Protein AF-A0A7K1ZQD9-F1 (afdb_monomer)

Nearest PDB structures (foldseek):
  9g6k-assembly1_UE  TM=2.353E-01  e=3.064E+00  Toxoplasma gondii

pLDDT: mean 78.75, std 12.1, range [52.09, 96.31]

Radius of gyration: 14.27 Å; Cα contacts (8 Å, |Δi|>4): 102; chains: 1; bounding box: 34×26×43 Å

Mean predicted aligned error: 7.43 Å

Structure (mmCIF, N/CA/C/O backbone):
data_AF-A0A7K1ZQD9-F1
#
_entry.id   AF-A0A7K1ZQD9-F1
#
loop_
_atom_site.group_PDB
_atom_site.id
_atom_site.type_symbol
_atom_site.label_atom_id
_atom_site.label_alt_id
_atom_site.label_comp_id
_atom_site.label_asym_id
_atom_site.label_entity_id
_atom_site.label_seq_id
_atom_site.pdbx_PDB_ins_code
_atom_site.Cartn_x
_atom_site.Cartn_y
_atom_site.Cartn_z
_atom_site.occupancy
_atom_site.B_iso_or_equiv
_atom_site.auth_seq_id
_atom_site.auth_comp_id
_atom_site.auth_asym_id
_atom_site.auth_atom_id
_atom_site.pdbx_PDB_model_num
ATOM 1 N N . MET A 1 1 ? 5.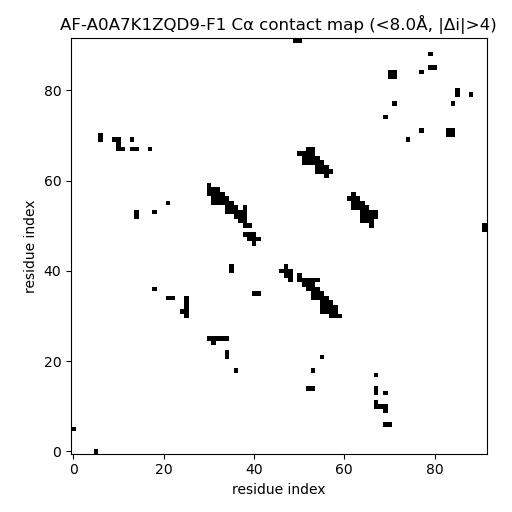067 7.189 -25.379 1.00 62.25 1 MET A N 1
ATOM 2 C CA . MET A 1 1 ? 5.487 7.686 -24.048 1.00 62.25 1 MET A CA 1
ATOM 3 C C . MET A 1 1 ? 6.984 7.483 -23.880 1.00 62.25 1 MET A C 1
ATOM 5 O O . MET A 1 1 ? 7.508 6.521 -24.426 1.00 62.25 1 MET A O 1
ATOM 9 N N . SER A 1 2 ? 7.669 8.371 -23.156 1.00 88.06 2 SER A N 1
ATOM 10 C CA . SER A 1 2 ? 9.080 8.176 -22.793 1.00 88.06 2 SER A CA 1
ATOM 11 C C . SER A 1 2 ? 9.241 6.996 -21.823 1.00 88.06 2 SER A C 1
ATOM 13 O O . SER A 1 2 ? 8.277 6.595 -21.170 1.00 88.06 2 SER A O 1
ATOM 15 N N . LYS A 1 3 ? 10.463 6.462 -21.681 1.00 79.00 3 LYS A N 1
ATOM 16 C CA . LYS A 1 3 ? 10.770 5.415 -20.688 1.00 79.00 3 LYS A CA 1
ATOM 17 C C . LYS A 1 3 ? 10.358 5.839 -19.271 1.00 79.00 3 LYS A C 1
ATOM 19 O O . LYS A 1 3 ? 9.756 5.050 -18.554 1.00 79.00 3 LYS A O 1
ATOM 24 N N . ALA A 1 4 ? 10.620 7.096 -18.907 1.00 76.25 4 ALA A N 1
ATOM 25 C CA . ALA A 1 4 ? 10.190 7.672 -17.635 1.00 76.25 4 ALA A CA 1
ATOM 26 C C . ALA A 1 4 ? 8.657 7.705 -17.495 1.00 76.25 4 ALA A C 1
ATOM 28 O O . ALA A 1 4 ? 8.137 7.305 -16.461 1.00 76.25 4 ALA A O 1
ATOM 29 N N . GLY A 1 5 ? 7.930 8.099 -18.548 1.00 79.38 5 GLY A N 1
ATOM 30 C CA . GLY A 1 5 ? 6.463 8.118 -18.530 1.00 79.38 5 GLY A CA 1
ATOM 31 C C . GLY A 1 5 ? 5.840 6.727 -18.378 1.00 79.38 5 GLY A C 1
ATOM 32 O O . GLY A 1 5 ? 4.885 6.562 -17.629 1.00 79.38 5 GLY A O 1
ATOM 33 N N . VAL A 1 6 ? 6.414 5.707 -19.027 1.00 81.94 6 VAL A N 1
ATOM 34 C CA . VAL A 1 6 ? 5.962 4.312 -18.872 1.00 81.94 6 VAL A CA 1
ATOM 35 C C . VAL A 1 6 ? 6.173 3.817 -17.440 1.00 81.94 6 VAL A C 1
ATOM 37 O O . VAL A 1 6 ? 5.267 3.217 -16.868 1.00 81.94 6 VAL A O 1
ATOM 40 N N . LEU A 1 7 ? 7.343 4.078 -16.849 1.00 77.88 7 LEU A N 1
ATOM 41 C CA . LEU A 1 7 ? 7.637 3.670 -15.472 1.00 77.88 7 LEU A CA 1
ATOM 42 C C . LEU A 1 7 ? 6.750 4.396 -14.452 1.00 77.88 7 LEU A C 1
ATOM 44 O O . LEU A 1 7 ? 6.310 3.761 -13.499 1.00 77.88 7 LEU A O 1
ATOM 48 N N . SER A 1 8 ? 6.444 5.677 -14.687 1.00 77.00 8 SER A N 1
ATOM 49 C CA . SER A 1 8 ? 5.512 6.455 -13.862 1.00 77.00 8 SER A CA 1
ATOM 50 C C . SER A 1 8 ? 4.111 5.852 -13.886 1.00 77.00 8 SER A C 1
ATOM 52 O O . SER A 1 8 ? 3.608 5.458 -12.844 1.00 77.00 8 SER A O 1
ATOM 54 N N . HIS A 1 9 ? 3.528 5.672 -15.076 1.00 82.06 9 HIS A N 1
ATOM 55 C CA . HIS A 1 9 ? 2.176 5.123 -15.220 1.00 82.06 9 HIS A CA 1
ATOM 56 C C . HIS A 1 9 ? 2.029 3.737 -14.574 1.00 82.06 9 HIS A C 1
ATOM 58 O O . HIS A 1 9 ? 1.023 3.411 -13.951 1.00 82.06 9 HIS A O 1
ATOM 64 N N . GLN A 1 10 ? 3.063 2.907 -14.699 1.00 81.88 10 GLN A N 1
ATOM 65 C CA . GLN A 1 10 ? 3.083 1.593 -14.068 1.00 81.88 10 GLN A CA 1
ATOM 66 C C . GLN A 1 10 ? 3.264 1.660 -12.541 1.00 81.88 10 GLN A C 1
ATOM 68 O O . GLN A 1 10 ? 2.865 0.723 -11.849 1.00 81.88 10 GLN A O 1
ATOM 73 N N . GLY A 1 11 ? 3.893 2.718 -12.022 1.00 81.06 11 GLY A N 1
ATOM 74 C CA . GLY A 1 11 ? 3.943 3.030 -10.594 1.00 81.06 11 GLY A CA 1
ATOM 75 C C . GLY A 1 11 ? 2.554 3.358 -10.050 1.00 81.06 11 GLY A C 1
ATOM 76 O O . GLY A 1 11 ? 2.135 2.732 -9.079 1.00 81.06 11 GLY A O 1
ATOM 77 N N . ASP A 1 12 ? 1.809 4.219 -10.747 1.00 82.81 12 ASP A N 1
ATOM 78 C CA . ASP A 1 12 ? 0.426 4.575 -10.394 1.00 82.81 12 ASP A CA 1
ATOM 79 C C . ASP A 1 12 ? -0.467 3.321 -10.355 1.00 82.81 12 ASP A C 1
ATOM 81 O O . ASP A 1 12 ? -1.190 3.066 -9.391 1.00 82.81 12 ASP A O 1
ATOM 85 N N . GLU A 1 13 ? -0.362 2.454 -11.369 1.00 86.12 13 GLU A N 1
ATOM 86 C CA . GLU A 1 13 ? -1.118 1.198 -11.406 1.00 86.12 13 GLU A CA 1
ATOM 87 C C . GLU A 1 13 ? -0.748 0.261 -10.238 1.00 86.12 13 GLU A C 1
ATOM 89 O O . GLU A 1 13 ? -1.610 -0.404 -9.652 1.00 86.12 13 GLU A O 1
ATOM 94 N N . TYR A 1 14 ? 0.535 0.202 -9.868 1.00 85.00 14 TYR A N 1
ATOM 95 C CA . TYR A 1 14 ? 0.988 -0.585 -8.723 1.00 85.00 14 TYR A CA 1
ATOM 96 C C . TYR A 1 14 ? 0.441 -0.031 -7.401 1.00 85.00 14 TYR A C 1
ATOM 98 O O . TYR A 1 14 ? -0.056 -0.807 -6.579 1.00 85.00 14 TYR A O 1
ATOM 106 N N . GLN A 1 15 ? 0.455 1.291 -7.218 1.00 86.75 15 GLN A N 1
ATOM 107 C CA . GLN A 1 15 ? -0.135 1.960 -6.059 1.00 86.75 15 GLN A CA 1
ATOM 108 C C . GLN A 1 15 ? -1.617 1.603 -5.902 1.00 86.75 15 GLN A C 1
ATOM 1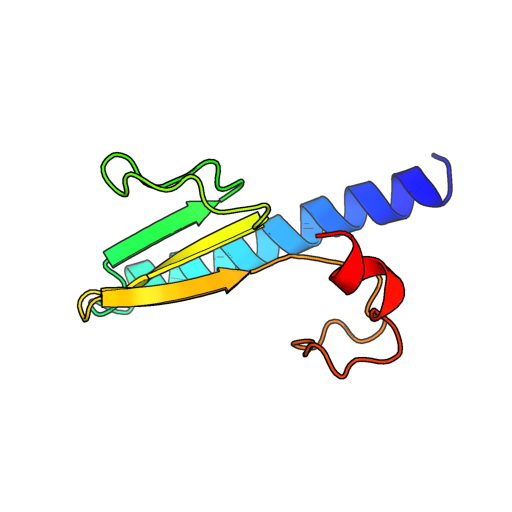10 O O . GLN A 1 15 ? -2.034 1.207 -4.812 1.00 86.75 15 GLN A O 1
ATOM 115 N N . VAL A 1 16 ? -2.395 1.638 -6.989 1.00 90.12 16 VAL A N 1
ATOM 116 C CA . VAL A 1 16 ? -3.820 1.258 -6.982 1.00 90.12 16 VAL A CA 1
ATOM 117 C C . VAL A 1 16 ? -4.014 -0.181 -6.496 1.00 90.12 16 VAL A C 1
ATOM 119 O O . VAL A 1 16 ? -4.883 -0.452 -5.664 1.00 90.12 16 VAL A O 1
ATOM 122 N N . ARG A 1 17 ? -3.182 -1.124 -6.955 1.00 90.50 17 ARG A N 1
ATOM 123 C CA . ARG A 1 17 ? -3.258 -2.531 -6.519 1.00 90.50 17 ARG A CA 1
ATOM 124 C C . ARG A 1 17 ? -2.924 -2.694 -5.034 1.00 90.50 17 ARG A C 1
ATOM 126 O O . ARG A 1 17 ? -3.556 -3.499 -4.347 1.00 90.50 17 ARG A O 1
ATOM 133 N N . ILE A 1 18 ? -1.953 -1.934 -4.526 1.00 88.88 18 ILE A N 1
ATOM 134 C CA . ILE A 1 18 ? -1.604 -1.931 -3.100 1.00 88.88 18 ILE A CA 1
ATOM 135 C C . ILE A 1 18 ? -2.733 -1.335 -2.257 1.00 88.88 18 ILE A C 1
ATOM 137 O O . ILE A 1 18 ? -3.113 -1.938 -1.250 1.00 88.88 18 ILE A O 1
ATOM 141 N N . ALA A 1 19 ? -3.309 -0.212 -2.685 1.00 91.88 19 ALA A N 1
ATOM 142 C CA . ALA A 1 19 ? -4.466 0.395 -2.039 1.00 91.88 19 ALA A CA 1
ATOM 143 C C . ALA A 1 19 ? -5.644 -0.587 -1.970 1.00 91.88 19 ALA A C 1
ATOM 145 O O . ALA A 1 19 ? -6.182 -0.825 -0.889 1.00 91.88 19 ALA A O 1
ATOM 146 N N . LEU A 1 20 ? -5.979 -1.244 -3.087 1.00 94.19 20 LEU A N 1
ATOM 147 C CA . LEU A 1 20 ? -7.053 -2.238 -3.149 1.00 94.19 20 LEU A CA 1
ATOM 148 C C . LEU A 1 20 ? -6.822 -3.393 -2.168 1.00 94.19 20 LEU A C 1
ATOM 150 O O . LEU A 1 20 ? -7.730 -3.763 -1.424 1.00 94.19 20 LEU A O 1
ATOM 154 N N . LYS A 1 21 ? -5.599 -3.938 -2.118 1.00 93.31 21 LYS A N 1
ATOM 155 C CA . LYS A 1 21 ? -5.235 -4.989 -1.157 1.00 93.31 21 LYS A CA 1
ATOM 156 C C . LYS A 1 21 ? -5.512 -4.552 0.281 1.00 93.31 21 LYS A C 1
ATOM 158 O O . LYS A 1 21 ? -6.030 -5.343 1.066 1.00 93.31 21 LYS A O 1
ATOM 163 N N . TRP A 1 22 ? -5.152 -3.324 0.645 1.00 93.69 22 TRP A N 1
ATOM 164 C CA . TRP A 1 22 ? -5.374 -2.824 1.999 1.00 93.69 22 TRP A CA 1
ATOM 165 C C . TRP A 1 22 ? -6.842 -2.538 2.287 1.00 93.69 22 TRP A C 1
ATOM 167 O O . TRP A 1 22 ? -7.297 -2.896 3.367 1.00 93.69 22 TRP A O 1
ATOM 177 N N . ILE A 1 23 ? -7.599 -1.999 1.331 1.00 94.62 23 ILE A N 1
ATOM 178 C CA . ILE A 1 23 ? -9.047 -1.789 1.474 1.00 94.62 23 ILE A CA 1
ATOM 179 C C . ILE A 1 23 ? -9.761 -3.118 1.732 1.00 94.62 23 ILE A C 1
ATOM 181 O O . ILE A 1 23 ? -10.563 -3.213 2.655 1.00 94.62 23 ILE A O 1
ATOM 185 N N . VAL A 1 24 ? -9.416 -4.174 0.990 1.00 96.06 24 VAL A N 1
ATOM 186 C CA . VAL A 1 24 ? -9.956 -5.519 1.247 1.00 96.06 24 VAL A CA 1
ATOM 187 C C . VAL A 1 24 ? -9.623 -5.982 2.668 1.00 96.06 24 VAL A C 1
ATOM 189 O O . VAL A 1 24 ? -10.483 -6.531 3.345 1.00 96.06 24 VAL A O 1
ATOM 192 N N . ARG A 1 25 ? -8.403 -5.729 3.163 1.00 95.00 25 ARG A N 1
ATOM 193 C CA . ARG A 1 25 ? -8.042 -6.063 4.551 1.00 95.00 25 ARG A CA 1
ATOM 194 C C . ARG A 1 25 ? -8.817 -5.236 5.571 1.00 95.00 25 ARG A C 1
ATOM 196 O O . ARG A 1 25 ? -9.215 -5.810 6.570 1.00 95.00 25 ARG A O 1
ATOM 203 N N . LEU A 1 26 ? -9.031 -3.943 5.328 1.00 94.94 26 LEU A N 1
ATOM 204 C CA . LEU A 1 26 ? -9.832 -3.069 6.192 1.00 94.94 26 LEU A CA 1
ATOM 205 C C . LEU A 1 26 ? -11.257 -3.606 6.338 1.00 94.94 26 LEU A C 1
ATOM 207 O O . LEU A 1 26 ? -11.769 -3.677 7.444 1.00 94.94 26 LEU A O 1
ATOM 211 N N . LEU A 1 27 ? -11.872 -4.040 5.237 1.00 95.75 27 LEU A N 1
ATOM 212 C CA . LEU A 1 27 ? -13.230 -4.592 5.250 1.00 95.75 27 LEU A CA 1
ATOM 213 C C . LEU A 1 27 ? -13.337 -5.960 5.943 1.00 95.75 27 LEU A C 1
ATOM 215 O O . LEU A 1 27 ? -14.432 -6.363 6.320 1.00 95.75 27 LEU A O 1
ATOM 219 N N . LEU A 1 28 ? -12.226 -6.690 6.073 1.00 96.31 28 LEU A N 1
ATOM 220 C CA . LEU A 1 28 ? -12.186 -8.041 6.645 1.00 96.31 28 LEU A CA 1
ATOM 221 C C . LEU A 1 28 ? -11.566 -8.094 8.048 1.00 96.31 28 LEU A C 1
ATOM 223 O O . LEU A 1 28 ? -11.526 -9.167 8.648 1.00 96.31 28 LEU A O 1
ATOM 227 N N . ASN A 1 29 ? -11.009 -6.989 8.544 1.00 89.56 29 ASN A N 1
ATOM 228 C CA . ASN A 1 29 ? -10.250 -6.955 9.787 1.00 89.56 29 ASN A CA 1
ATOM 229 C C . ASN A 1 29 ? -10.495 -5.646 10.548 1.00 89.56 29 ASN A C 1
ATOM 231 O O . ASN A 1 29 ? -9.977 -4.592 10.172 1.00 89.56 29 ASN A O 1
ATOM 235 N N . ASP A 1 30 ? -11.183 -5.764 11.683 1.00 91.44 30 ASP A N 1
ATOM 236 C CA . ASP A 1 30 ? -11.549 -4.645 12.559 1.00 91.44 30 ASP A CA 1
ATOM 237 C C . ASP A 1 30 ? -10.347 -3.968 13.247 1.00 91.44 30 ASP A C 1
ATOM 239 O O . ASP A 1 30 ? -10.490 -2.920 13.875 1.00 91.44 30 ASP A O 1
ATOM 243 N N . CYS A 1 31 ? -9.135 -4.527 13.139 1.00 95.19 31 CYS A N 1
ATOM 244 C CA . CYS A 1 31 ? -7.923 -3.902 13.671 1.00 95.19 31 CYS A CA 1
ATOM 245 C C . CYS A 1 31 ? -7.445 -2.706 12.835 1.00 95.19 31 CYS A C 1
ATOM 247 O O . CYS A 1 31 ? -6.615 -1.925 13.312 1.00 95.1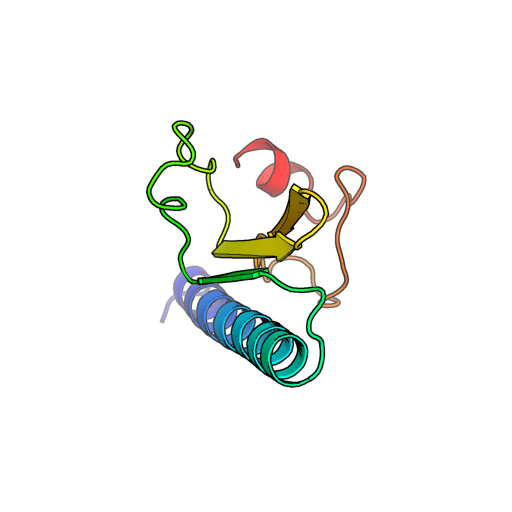9 31 CYS A O 1
ATOM 249 N N . ILE A 1 32 ? -7.910 -2.557 11.590 1.00 95.00 32 ILE A N 1
ATOM 250 C CA . ILE A 1 32 ? -7.547 -1.418 10.745 1.00 95.00 32 ILE A CA 1
ATOM 251 C C . ILE A 1 32 ? -8.582 -0.314 10.964 1.00 95.00 32 ILE A C 1
ATOM 253 O O . ILE A 1 32 ? -9.763 -0.478 10.689 1.00 95.00 32 ILE A O 1
ATOM 257 N N . ARG A 1 33 ? -8.124 0.841 11.443 1.00 94.00 33 ARG A N 1
ATOM 258 C CA . ARG A 1 33 ? -8.966 2.013 11.698 1.00 94.00 33 ARG A CA 1
ATOM 259 C C . ARG A 1 33 ? -9.297 2.771 10.416 1.00 94.00 33 ARG A C 1
ATOM 261 O O . ARG A 1 33 ? -10.372 3.350 10.299 1.00 94.00 33 ARG A O 1
ATOM 268 N N . GLY A 1 34 ? -8.351 2.841 9.485 1.00 91.81 34 GLY A N 1
ATOM 269 C CA . GLY A 1 34 ? -8.536 3.608 8.262 1.00 91.81 34 GLY A CA 1
ATOM 270 C C . GLY A 1 34 ? -7.345 3.541 7.324 1.00 91.81 34 GLY A C 1
ATOM 271 O O . GLY A 1 34 ? -6.238 3.163 7.712 1.00 91.81 34 GLY A O 1
ATOM 272 N N . ILE A 1 35 ? -7.596 3.910 6.072 1.00 91.56 35 ILE A N 1
ATOM 273 C CA . ILE A 1 35 ? -6.608 3.926 4.994 1.00 91.56 35 ILE A CA 1
ATOM 274 C C . ILE A 1 35 ? -6.717 5.262 4.266 1.00 91.56 35 ILE A C 1
ATOM 276 O O . ILE A 1 35 ? -7.822 5.726 3.993 1.00 91.56 35 ILE A O 1
ATOM 280 N N . GLN A 1 36 ? -5.573 5.847 3.926 1.00 87.94 36 GLN A N 1
ATOM 281 C CA . GLN A 1 36 ? -5.463 6.939 2.968 1.00 87.94 36 GLN A CA 1
ATOM 282 C C . GLN A 1 36 ? -4.659 6.497 1.757 1.00 87.94 36 GLN A C 1
ATOM 284 O O . GLN A 1 36 ? -3.594 5.904 1.899 1.00 87.94 36 GLN A O 1
ATOM 289 N N . VAL A 1 37 ? -5.184 6.807 0.579 1.00 88.00 37 VAL A N 1
ATOM 290 C CA . VAL A 1 37 ? -4.547 6.600 -0.724 1.00 88.00 37 VAL A CA 1
ATOM 291 C C . VAL A 1 37 ? -4.205 7.981 -1.263 1.00 88.00 37 VAL A C 1
ATOM 293 O O . VAL A 1 37 ? -5.012 8.889 -1.085 1.00 88.00 37 VAL A O 1
ATOM 296 N N . GLU A 1 38 ? -3.025 8.137 -1.865 1.00 82.19 38 GLU A N 1
ATOM 297 C CA . GLU A 1 38 ? -2.466 9.452 -2.224 1.00 82.19 38 GLU A CA 1
ATOM 298 C C . GLU A 1 38 ? -2.413 10.360 -0.988 1.00 82.19 38 GLU A C 1
ATOM 300 O O . GLU A 1 38 ? -2.946 11.468 -0.951 1.00 82.19 38 GLU A O 1
ATOM 305 N N . SER A 1 39 ? -1.842 9.819 0.089 1.00 74.69 39 SER A N 1
ATOM 306 C CA . SER A 1 39 ? -1.971 10.390 1.422 1.00 74.69 39 SER A CA 1
ATOM 307 C C . SER A 1 39 ? -1.347 11.783 1.508 1.00 74.69 39 SER A C 1
ATOM 309 O O . SER A 1 39 ? -0.131 11.940 1.498 1.00 74.69 39 SER A O 1
ATOM 311 N N . THR A 1 40 ? -2.186 12.792 1.734 1.00 73.81 40 THR A N 1
ATOM 312 C CA . THR A 1 40 ? -1.761 14.142 2.139 1.00 73.81 40 THR A CA 1
ATOM 313 C C . THR A 1 40 ? -1.835 14.353 3.652 1.00 73.81 40 THR A C 1
ATOM 315 O O . THR A 1 40 ? -1.510 15.434 4.141 1.00 73.81 40 THR A O 1
ATOM 318 N N . GLY A 1 41 ? -2.289 13.344 4.404 1.00 68.38 41 GLY A N 1
ATOM 319 C CA . GLY A 1 41 ? -2.421 13.388 5.856 1.00 68.38 41 GLY A CA 1
ATOM 320 C C . GLY A 1 41 ? -3.807 13.119 6.390 1.00 68.38 41 GLY A C 1
ATOM 321 O O . GLY A 1 41 ? -4.823 13.489 5.800 1.00 68.38 41 GLY A O 1
ATOM 322 N N . PHE A 1 42 ? -3.836 12.471 7.556 1.00 68.19 42 PHE A N 1
ATOM 323 C CA . PHE A 1 42 ? -5.062 12.243 8.303 1.00 68.19 42 PHE A CA 1
ATOM 324 C C . PHE A 1 42 ? -5.556 13.554 8.918 1.00 68.19 42 PHE A C 1
ATOM 326 O O . PHE A 1 42 ? -4.790 14.233 9.610 1.00 68.19 42 PHE A O 1
ATOM 333 N N . PRO A 1 43 ? -6.831 13.927 8.693 1.00 64.88 43 PRO A N 1
ATOM 334 C CA . PRO A 1 43 ? -7.430 15.058 9.381 1.00 64.88 43 PRO A CA 1
ATOM 335 C C . PRO A 1 43 ? -7.282 14.886 10.897 1.00 64.88 43 PRO A C 1
ATOM 337 O O . PRO A 1 43 ? -7.751 13.898 11.458 1.00 64.88 43 PRO A O 1
ATOM 340 N N . GLY A 1 44 ? -6.624 15.845 11.550 1.00 70.44 44 GLY A N 1
ATOM 341 C CA . GLY A 1 44 ? -6.410 15.843 13.000 1.00 70.44 44 GLY A CA 1
ATOM 342 C C . GLY A 1 44 ? -5.067 15.283 13.484 1.00 70.44 44 GLY A C 1
ATOM 343 O O . GLY A 1 44 ? -4.759 15.471 14.655 1.00 70.44 44 GLY A O 1
ATOM 344 N N . ASP A 1 45 ? -4.234 14.690 12.618 1.00 67.50 45 ASP A N 1
ATOM 345 C CA . ASP A 1 45 ? -2.952 14.092 13.043 1.00 67.50 45 ASP A CA 1
ATOM 346 C C . ASP A 1 45 ? -1.811 15.122 13.218 1.00 67.50 45 ASP A C 1
ATOM 348 O O . ASP A 1 45 ? -0.724 14.761 13.659 1.00 67.50 45 ASP A O 1
ATOM 352 N N . GLY A 1 46 ? -2.037 16.411 12.921 1.00 62.44 46 GLY A N 1
ATOM 353 C CA . GLY A 1 46 ? -1.121 17.535 13.212 1.00 62.44 46 GLY A CA 1
ATOM 354 C C . GLY A 1 46 ? 0.230 17.525 12.477 1.00 62.44 46 GLY A C 1
ATOM 355 O O . GLY A 1 46 ? 0.903 18.551 12.411 1.00 62.44 46 GLY A O 1
ATOM 356 N N . VAL A 1 47 ? 0.607 16.392 11.891 1.00 60.22 47 VAL A N 1
ATOM 357 C CA . VAL A 1 47 ? 1.831 16.170 11.132 1.00 60.22 47 VAL A CA 1
ATOM 358 C C . VAL A 1 47 ? 1.419 15.702 9.737 1.00 60.22 47 VAL A C 1
ATOM 360 O O . VAL A 1 47 ? 0.807 14.636 9.620 1.00 60.22 47 VAL A O 1
ATOM 363 N N . PRO A 1 48 ? 1.706 16.466 8.669 1.00 57.84 48 PRO A N 1
ATOM 364 C CA . PRO A 1 48 ? 1.519 15.959 7.320 1.00 57.84 48 PRO A CA 1
ATOM 365 C C . PRO A 1 48 ? 2.447 14.745 7.143 1.00 57.84 48 PRO A C 1
ATOM 367 O O . PRO A 1 48 ? 3.642 14.858 7.430 1.00 57.84 48 PRO A O 1
ATOM 370 N N . PRO A 1 49 ? 1.936 13.572 6.733 1.00 56.75 49 PRO A N 1
ATOM 371 C CA . PRO A 1 49 ? 2.779 12.438 6.425 1.00 56.75 49 PRO A CA 1
ATOM 372 C C . PRO A 1 49 ? 3.686 12.863 5.280 1.00 56.75 49 PRO A C 1
ATOM 374 O O . PRO A 1 49 ? 3.234 13.307 4.222 1.00 56.75 49 PRO A O 1
ATOM 377 N N . PHE A 1 50 ? 4.982 12.791 5.538 1.00 56.41 50 PHE A N 1
ATOM 378 C CA . PHE A 1 50 ? 5.986 13.034 4.529 1.00 56.41 50 PHE A CA 1
ATOM 379 C C . PHE A 1 50 ? 5.895 11.904 3.494 1.00 56.41 50 PHE A C 1
ATOM 381 O O . PHE A 1 50 ? 6.310 10.788 3.754 1.00 56.41 50 PHE A O 1
ATOM 388 N N . ILE A 1 51 ? 5.354 12.228 2.315 1.00 60.66 51 ILE A N 1
ATOM 389 C CA . ILE A 1 51 ? 5.683 11.586 1.029 1.00 60.66 51 ILE A CA 1
ATOM 390 C C . ILE A 1 51 ? 5.348 10.079 0.921 1.00 60.66 51 ILE A C 1
ATOM 392 O O . ILE A 1 51 ? 6.070 9.324 0.265 1.00 60.66 51 ILE A O 1
ATOM 396 N N . ASP A 1 52 ? 4.235 9.628 1.505 1.00 66.38 52 ASP A N 1
ATOM 397 C CA . ASP A 1 52 ? 3.769 8.244 1.338 1.00 66.38 52 ASP A CA 1
ATOM 398 C C . ASP A 1 52 ? 2.545 8.132 0.425 1.00 66.38 52 ASP A C 1
ATOM 400 O O . ASP A 1 52 ? 1.567 8.868 0.545 1.00 66.38 52 ASP A O 1
ATOM 404 N N . ASP A 1 53 ? 2.583 7.142 -0.466 1.00 79.62 53 ASP A N 1
ATOM 405 C CA . ASP A 1 53 ? 1.548 6.897 -1.471 1.00 79.62 53 ASP A CA 1
ATOM 406 C C . ASP A 1 53 ? 0.286 6.265 -0.853 1.00 79.62 53 ASP A C 1
ATOM 408 O O . ASP A 1 53 ? -0.832 6.484 -1.329 1.00 79.62 53 ASP A O 1
ATOM 412 N N . VAL A 1 54 ? 0.447 5.473 0.215 1.00 87.56 54 VAL A N 1
ATOM 413 C CA . VAL A 1 54 ? 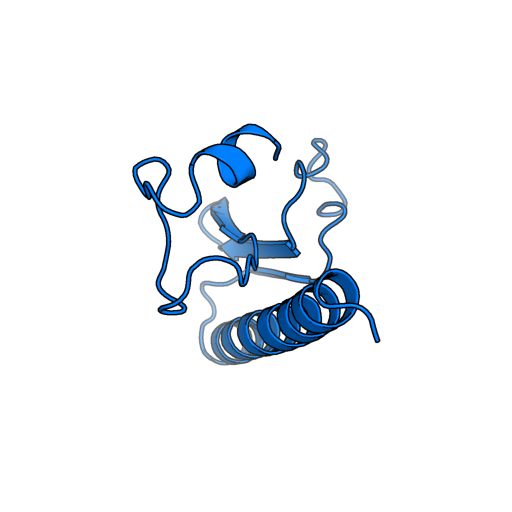-0.645 4.879 1.001 1.00 87.56 54 VAL A CA 1
ATOM 414 C C . VAL A 1 54 ? -0.271 4.850 2.485 1.00 87.56 54 VAL A C 1
ATOM 416 O O . VAL A 1 54 ? 0.809 4.388 2.850 1.00 87.56 54 VAL A O 1
ATOM 419 N N . VAL A 1 55 ? -1.191 5.264 3.359 1.00 88.06 55 VAL A N 1
ATOM 420 C CA . VAL A 1 55 ? -1.032 5.186 4.821 1.00 88.06 55 VAL A CA 1
ATOM 421 C C . VAL A 1 55 ? -2.162 4.365 5.426 1.00 88.06 55 VAL A C 1
ATOM 423 O O . VAL A 1 55 ? -3.335 4.583 5.133 1.00 88.06 55 VAL A O 1
ATOM 426 N N . VAL A 1 56 ? -1.812 3.429 6.304 1.00 90.81 56 VAL A N 1
ATOM 427 C CA . VAL A 1 56 ? -2.753 2.555 7.013 1.00 90.81 56 VAL A CA 1
ATOM 428 C C . VAL A 1 56 ? -2.641 2.819 8.507 1.00 90.81 56 VAL A C 1
ATOM 430 O O . VAL A 1 56 ? -1.557 2.703 9.077 1.00 90.81 56 VAL A O 1
ATOM 433 N N . LYS A 1 57 ? -3.761 3.142 9.151 1.00 90.88 57 LYS A N 1
ATOM 434 C CA . LYS A 1 57 ? -3.857 3.366 10.596 1.00 90.88 57 LYS A CA 1
ATOM 435 C C . LYS A 1 57 ? -4.527 2.173 11.257 1.00 90.88 57 LYS A C 1
ATOM 437 O O . LYS A 1 57 ? -5.564 1.705 10.786 1.00 90.88 57 LYS A O 1
ATOM 442 N N . PHE A 1 58 ? -3.964 1.714 12.363 1.00 94.12 58 PHE A N 1
ATOM 443 C CA . PHE A 1 58 ? -4.516 0.640 13.180 1.00 94.12 58 PHE A CA 1
ATOM 444 C C . PHE A 1 58 ? -5.193 1.204 14.431 1.00 94.12 58 PHE A C 1
ATOM 446 O O . PHE A 1 58 ? -4.940 2.338 14.845 1.00 94.12 58 PHE A O 1
ATOM 453 N N . VAL A 1 59 ? -6.093 0.416 15.017 1.00 94.25 59 VAL A N 1
ATOM 454 C CA . VAL A 1 59 ? -6.838 0.799 16.229 1.00 94.25 59 VAL A CA 1
ATOM 455 C C . VAL A 1 59 ? -5.943 0.925 17.466 1.00 94.25 59 VAL A C 1
ATOM 457 O O . VAL A 1 59 ? -6.244 1.717 18.352 1.00 94.25 59 VAL A O 1
ATOM 460 N N . ASP A 1 60 ? -4.826 0.197 17.506 1.00 93.88 60 ASP A N 1
ATOM 461 C CA . ASP A 1 60 ? -3.826 0.209 18.584 1.00 93.88 60 ASP A CA 1
ATOM 462 C C . ASP A 1 60 ? -2.846 1.398 18.507 1.00 93.88 60 ASP A C 1
ATOM 464 O O . ASP A 1 60 ? -1.933 1.512 19.323 1.00 93.88 60 ASP A O 1
ATOM 468 N N . GLY A 1 61 ? -3.030 2.292 17.530 1.00 87.94 61 GLY A N 1
ATOM 469 C CA . GLY A 1 61 ? -2.170 3.451 17.295 1.00 87.94 61 GLY A CA 1
ATOM 470 C C . GLY A 1 61 ? -0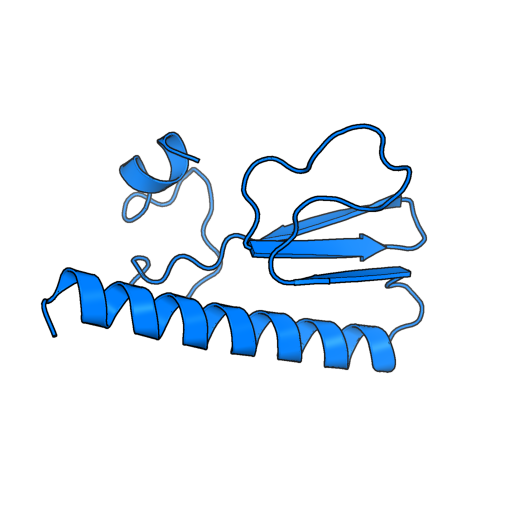.988 3.180 16.360 1.00 87.94 61 GLY A C 1
ATOM 471 O O . GLY A 1 61 ? -0.305 4.128 15.965 1.00 87.94 61 GLY A O 1
ATOM 472 N N . HIS A 1 62 ? -0.757 1.933 15.939 1.00 89.06 62 HIS A N 1
ATOM 473 C CA . HIS A 1 62 ? 0.265 1.619 14.945 1.00 89.06 62 HIS A CA 1
ATOM 474 C C . HIS A 1 62 ? -0.100 2.186 13.562 1.00 89.06 62 HIS A C 1
ATOM 476 O O . HIS A 1 62 ? -1.270 2.326 13.195 1.00 89.06 62 HIS A O 1
ATOM 482 N N . SER A 1 63 ? 0.917 2.519 12.764 1.00 87.38 63 SER A N 1
ATOM 483 C CA . SER A 1 63 ? 0.752 3.022 11.397 1.00 87.38 63 SER A CA 1
ATOM 484 C C . SER A 1 63 ? 1.691 2.294 10.437 1.00 87.38 63 SER A C 1
ATOM 486 O O . SER A 1 63 ? 2.856 2.073 10.757 1.00 87.38 63 SER A O 1
ATOM 488 N N . VAL A 1 64 ? 1.195 1.947 9.250 1.00 87.00 64 VAL A N 1
ATOM 489 C CA . VAL A 1 64 ? 2.017 1.466 8.132 1.00 87.00 64 VAL A CA 1
ATOM 490 C C . VAL A 1 64 ? 2.035 2.540 7.056 1.00 87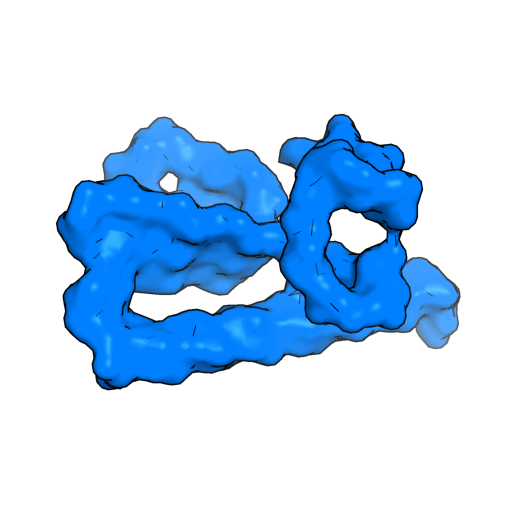.00 64 VAL A C 1
ATOM 492 O O . VAL A 1 64 ? 0.983 2.967 6.585 1.00 87.00 64 VAL A O 1
ATOM 495 N N . TYR A 1 65 ? 3.241 2.926 6.666 1.00 83.56 65 TYR A N 1
ATOM 496 C CA . TYR A 1 65 ? 3.532 3.906 5.629 1.00 83.56 65 TYR A CA 1
ATOM 497 C C . TYR A 1 65 ? 4.071 3.176 4.405 1.00 83.56 65 TYR A C 1
ATOM 499 O O . TYR A 1 65 ? 4.902 2.270 4.539 1.00 83.56 65 TYR A O 1
ATOM 507 N N . ILE A 1 66 ? 3.526 3.478 3.229 1.00 82.69 66 ILE A N 1
ATOM 508 C CA . ILE A 1 66 ? 3.804 2.719 2.016 1.00 82.69 66 ILE A CA 1
ATOM 509 C C . ILE A 1 66 ? 4.097 3.670 0.871 1.00 82.69 66 ILE A C 1
ATOM 511 O O . ILE A 1 66 ? 3.215 4.386 0.402 1.00 82.69 66 ILE A O 1
ATOM 515 N N . GLN A 1 67 ? 5.307 3.539 0.340 1.00 78.88 67 GLN A N 1
ATOM 516 C CA . GLN A 1 67 ? 5.695 4.121 -0.932 1.00 78.88 67 GLN A CA 1
ATOM 517 C C . GLN A 1 67 ? 5.709 3.036 -2.020 1.00 78.88 67 GLN A C 1
ATOM 519 O O . GLN A 1 67 ? 6.406 2.017 -1.940 1.00 78.88 67 GLN A O 1
ATOM 524 N N . ALA A 1 68 ? 4.911 3.235 -3.057 1.00 77.75 68 ALA A N 1
ATOM 525 C CA . ALA A 1 68 ? 4.714 2.325 -4.169 1.00 77.75 68 ALA A CA 1
ATOM 526 C C . ALA A 1 68 ? 5.722 2.623 -5.295 1.00 77.75 68 ALA A C 1
ATOM 528 O O . ALA A 1 68 ? 5.369 3.046 -6.392 1.00 77.75 68 ALA A O 1
ATOM 529 N N . LYS A 1 69 ? 7.017 2.383 -5.044 1.00 71.94 69 LYS A N 1
ATOM 530 C CA . LYS A 1 69 ? 8.072 2.559 -6.058 1.00 71.94 69 LYS A CA 1
ATOM 531 C C . LYS A 1 69 ? 8.255 1.306 -6.911 1.00 71.94 69 LYS A C 1
ATOM 533 O O . LYS A 1 69 ? 8.632 0.248 -6.411 1.00 71.94 69 LYS A O 1
ATOM 538 N N . LYS A 1 70 ? 8.045 1.445 -8.223 1.00 65.25 70 LYS A N 1
ATOM 539 C CA . LYS A 1 70 ? 8.209 0.350 -9.192 1.00 65.25 70 LYS A CA 1
ATOM 540 C C . LYS A 1 70 ? 9.669 0.001 -9.505 1.00 65.25 70 LYS A C 1
ATOM 542 O O . LYS A 1 70 ? 9.944 -1.090 -9.995 1.00 65.25 70 LYS A O 1
ATOM 547 N N . ASN A 1 71 ? 10.618 0.886 -9.222 1.00 65.06 71 ASN A N 1
ATOM 548 C CA . ASN A 1 71 ? 12.013 0.658 -9.604 1.00 65.06 71 ASN A CA 1
ATOM 549 C C . ASN A 1 71 ? 12.674 -0.512 -8.845 1.00 65.06 71 ASN A C 1
ATOM 551 O O . ASN A 1 71 ? 13.799 -0.878 -9.172 1.00 65.06 71 ASN A O 1
ATOM 555 N N . GLU A 1 72 ? 11.973 -1.152 -7.893 1.00 68.94 72 GLU A N 1
ATOM 556 C CA . GLU A 1 72 ? 12.333 -2.487 -7.411 1.00 68.94 72 GLU A CA 1
ATOM 557 C C . GLU A 1 72 ? 11.849 -3.550 -8.417 1.00 68.94 72 GLU A C 1
ATOM 559 O O . GLU A 1 72 ? 10.646 -3.804 -8.525 1.00 68.94 72 GLU A O 1
ATOM 564 N N . PRO A 1 73 ? 12.765 -4.201 -9.154 1.00 64.25 73 PRO A N 1
ATOM 565 C CA . PRO A 1 73 ? 12.421 -5.040 -10.298 1.00 64.25 73 PRO A CA 1
ATOM 566 C C . PRO A 1 73 ? 11.672 -6.328 -9.928 1.00 64.25 73 PRO A C 1
ATOM 568 O O . PRO A 1 73 ? 11.131 -6.981 -10.817 1.00 64.25 73 PRO A O 1
ATOM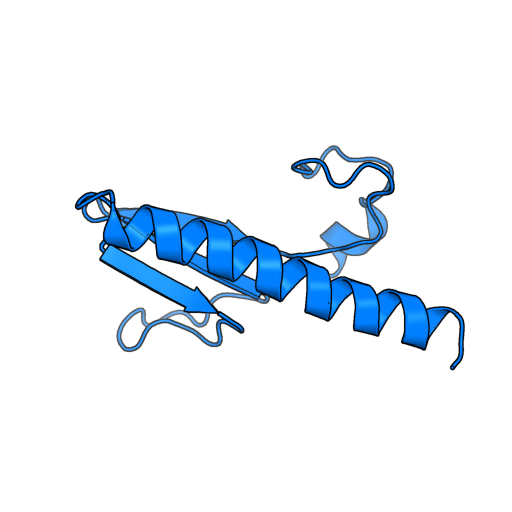 571 N N . ASN A 1 74 ? 11.626 -6.705 -8.645 1.00 66.75 74 ASN A N 1
ATOM 572 C CA . ASN A 1 74 ? 10.977 -7.927 -8.166 1.00 66.75 74 ASN A CA 1
ATOM 573 C C . ASN A 1 74 ? 9.640 -7.678 -7.446 1.00 66.75 74 ASN A C 1
ATOM 575 O O . ASN A 1 74 ? 9.046 -8.631 -6.937 1.00 66.75 74 ASN A O 1
ATOM 579 N N . HIS A 1 75 ? 9.176 -6.425 -7.380 1.00 62.78 75 HIS A N 1
ATOM 580 C CA . HIS A 1 75 ? 7.984 -5.982 -6.652 1.00 62.78 75 HIS A CA 1
ATOM 581 C C . HIS A 1 75 ? 7.894 -6.498 -5.196 1.00 62.78 75 HIS A C 1
ATOM 583 O O . HIS A 1 75 ? 6.818 -6.849 -4.704 1.00 62.78 75 HIS A O 1
ATOM 589 N N . ARG A 1 76 ? 9.028 -6.587 -4.496 1.00 65.81 76 ARG A N 1
ATOM 590 C CA . ARG A 1 76 ? 9.118 -7.020 -3.095 1.00 65.81 76 ARG A CA 1
ATOM 591 C C . ARG A 1 76 ? 9.000 -5.837 -2.139 1.00 65.81 76 ARG A C 1
ATOM 593 O O . ARG A 1 76 ? 9.295 -4.695 -2.484 1.00 65.81 76 ARG A O 1
ATOM 600 N N . THR A 1 77 ? 8.630 -6.131 -0.891 1.00 66.94 77 THR A N 1
ATOM 601 C CA . THR A 1 77 ? 8.786 -5.178 0.214 1.00 66.94 77 THR A CA 1
ATOM 602 C C . THR A 1 77 ? 10.255 -4.788 0.313 1.00 66.94 77 THR A C 1
ATOM 604 O O . THR A 1 77 ? 11.126 -5.641 0.496 1.00 66.94 77 THR A O 1
ATOM 607 N N . TRP A 1 78 ? 10.535 -3.503 0.155 1.00 68.56 78 TRP A N 1
ATOM 608 C CA . TRP A 1 78 ? 11.883 -2.969 0.219 1.00 68.56 78 TRP A CA 1
ATOM 609 C C . TRP A 1 78 ? 12.191 -2.479 1.635 1.00 68.56 78 TRP A C 1
ATOM 611 O O . TRP A 1 78 ? 11.309 -2.227 2.451 1.00 68.56 78 TRP A O 1
ATOM 621 N N . THR A 1 79 ? 13.480 -2.400 1.942 1.00 69.31 79 THR A N 1
ATOM 622 C CA . THR A 1 79 ? 13.995 -1.844 3.196 1.00 69.31 79 THR A CA 1
ATOM 623 C C . THR A 1 79 ? 15.006 -0.760 2.850 1.00 69.31 79 THR A C 1
ATOM 625 O O . THR A 1 79 ? 15.502 -0.729 1.725 1.00 69.31 79 THR A O 1
ATOM 628 N N . LEU A 1 80 ? 15.402 0.071 3.816 1.00 69.06 80 LEU A N 1
ATOM 629 C CA . LEU A 1 80 ? 16.494 1.043 3.631 1.00 69.06 80 LEU A CA 1
ATOM 630 C C . LEU A 1 80 ? 17.835 0.390 3.235 1.00 69.06 80 LEU A C 1
ATOM 632 O O . LEU A 1 80 ? 18.759 1.068 2.798 1.00 69.06 80 LEU A O 1
ATOM 636 N N . LYS A 1 81 ? 17.952 -0.938 3.371 1.00 73.25 81 LYS A N 1
ATOM 637 C CA . LYS A 1 81 ? 19.111 -1.723 2.928 1.00 73.25 81 LYS A CA 1
ATOM 638 C C . LYS A 1 81 ? 18.997 -2.200 1.475 1.00 73.25 81 LYS A C 1
ATOM 640 O O . LYS A 1 81 ? 19.899 -2.884 1.001 1.00 73.25 81 LYS A O 1
ATOM 645 N N . ASN A 1 82 ? 17.906 -1.890 0.771 1.00 71.00 82 ASN A N 1
ATOM 646 C CA . ASN A 1 82 ? 17.716 -2.283 -0.619 1.00 71.00 82 ASN A CA 1
ATOM 647 C C . ASN A 1 82 ? 18.687 -1.499 -1.516 1.00 71.00 82 ASN A C 1
ATOM 649 O O . ASN A 1 82 ? 18.488 -0.315 -1.776 1.00 71.00 82 ASN A O 1
ATOM 653 N N . SER A 1 83 ? 19.727 -2.175 -2.008 1.00 72.88 83 SER A N 1
ATOM 654 C CA . SER A 1 83 ? 20.749 -1.582 -2.876 1.00 72.88 83 SER A CA 1
ATOM 655 C C . SER A 1 83 ? 20.196 -1.072 -4.204 1.00 72.88 83 SER A C 1
ATOM 657 O O . SER A 1 83 ? 20.782 -0.168 -4.786 1.00 72.88 83 SER A O 1
ATOM 659 N N . THR A 1 84 ? 19.080 -1.629 -4.679 1.00 71.25 84 THR A N 1
ATOM 660 C CA . THR A 1 84 ? 18.452 -1.252 -5.950 1.00 71.25 84 THR A CA 1
ATOM 661 C C . THR A 1 84 ? 17.679 0.057 -5.846 1.00 71.25 84 THR A C 1
ATOM 663 O O . THR A 1 84 ? 17.622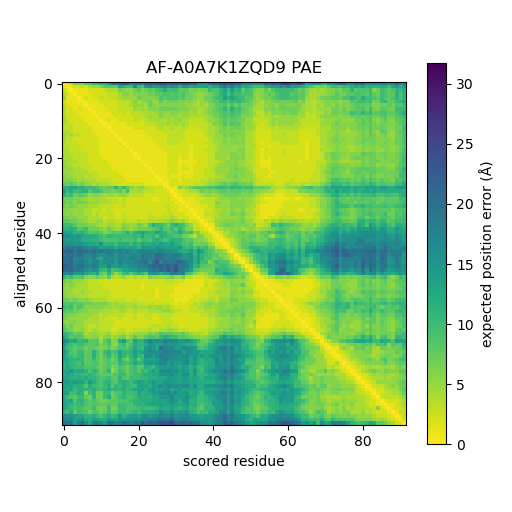 0.803 -6.815 1.00 71.25 84 THR A O 1
ATOM 666 N N . LEU A 1 85 ? 17.117 0.355 -4.672 1.00 70.50 85 LEU A N 1
ATOM 667 C CA . LEU A 1 85 ? 16.330 1.567 -4.436 1.00 70.50 85 LEU A CA 1
ATOM 668 C C . LEU A 1 85 ? 17.059 2.614 -3.586 1.00 70.50 85 LEU A C 1
ATOM 670 O O . LEU A 1 85 ? 16.499 3.672 -3.329 1.00 70.50 85 LEU A O 1
ATOM 674 N N . LYS A 1 86 ? 18.293 2.350 -3.142 1.00 73.19 86 LYS A N 1
ATOM 675 C CA . LYS A 1 86 ? 19.015 3.179 -2.164 1.00 73.19 86 LYS A CA 1
ATOM 676 C C . LYS A 1 86 ? 18.993 4.675 -2.499 1.00 73.19 86 LYS A C 1
ATOM 678 O O . LYS A 1 86 ? 18.657 5.481 -1.639 1.00 73.19 86 LYS A O 1
ATOM 683 N N . ASP A 1 87 ? 19.301 5.034 -3.742 1.00 69.81 87 ASP A N 1
ATOM 684 C CA . ASP A 1 87 ? 19.373 6.437 -4.172 1.00 69.81 87 ASP A CA 1
ATOM 685 C C . ASP A 1 87 ? 17.995 7.096 -4.333 1.00 69.81 87 ASP A C 1
ATOM 687 O O . ASP A 1 87 ? 17.889 8.321 -4.344 1.00 69.81 87 ASP A O 1
ATOM 691 N N . GLU A 1 88 ? 16.936 6.299 -4.474 1.00 67.06 88 GLU A N 1
ATOM 692 C CA . GLU A 1 88 ? 15.553 6.774 -4.548 1.00 67.06 88 GLU A CA 1
ATOM 693 C C . GLU A 1 88 ? 14.948 6.932 -3.154 1.00 67.06 88 GLU A C 1
ATOM 695 O O . GLU A 1 88 ? 14.262 7.917 -2.898 1.00 67.06 88 GLU A O 1
ATOM 700 N N . LEU A 1 89 ? 15.266 6.010 -2.242 1.00 66.81 89 LEU A N 1
ATOM 701 C CA . LEU A 1 89 ? 14.827 6.044 -0.847 1.00 66.81 89 LEU A CA 1
ATOM 702 C C . LEU A 1 89 ? 15.453 7.192 -0.056 1.00 66.81 89 LEU A C 1
ATOM 704 O O . LEU A 1 89 ? 14.860 7.646 0.908 1.00 66.81 89 LEU A O 1
ATOM 708 N N . LEU A 1 90 ? 16.637 7.668 -0.451 1.00 64.38 90 LEU A N 1
ATOM 709 C CA . LEU A 1 90 ? 17.284 8.828 0.172 1.00 64.38 90 LEU A CA 1
ATOM 710 C C . LEU A 1 90 ? 16.699 10.178 -0.280 1.00 64.38 90 LEU A C 1
ATOM 712 O O . LEU A 1 90 ? 17.075 11.209 0.272 1.00 64.38 90 LEU A O 1
ATOM 716 N N . LYS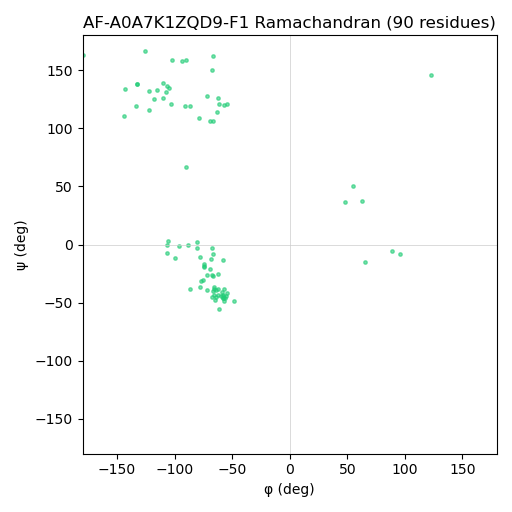 A 1 91 ? 15.848 10.193 -1.315 1.00 56.88 91 LYS A N 1
ATOM 717 C CA . LYS A 1 91 ? 15.226 11.413 -1.863 1.00 56.88 91 LYS A CA 1
ATOM 718 C C . LYS A 1 91 ? 13.789 11.632 -1.385 1.00 56.88 91 LYS A C 1
ATOM 720 O O . LYS A 1 91 ? 13.238 12.693 -1.673 1.00 56.88 91 LYS A O 1
ATOM 725 N N . ALA A 1 92 ? 13.189 10.624 -0.757 1.00 52.09 92 ALA A N 1
ATOM 726 C CA . ALA A 1 92 ? 11.889 10.696 -0.096 1.00 52.09 92 ALA A CA 1
ATOM 727 C C . ALA A 1 92 ? 12.086 11.120 1.365 1.00 52.09 92 ALA A C 1
ATOM 729 O O . ALA A 1 92 ? 11.224 11.865 1.870 1.00 52.09 92 ALA A O 1
#

Foldseek 3Di:
DDPVVVQVVVLVVQLVVVQVVVVVVVVVDVQWPDKDACQQDDVPPPDGPPDARMKTATPVGDIDGHHSHPQPVVSDDDDCPPPSCVVVVVVD

Sequence (92 aa):
MSKAGVLSHQGDEYQVRIALKWIVRLLLNDCIRGIQVESTGFPGDGVPPFIDDVVVKFVDGHSVYIQAKKNEPNHRTWTLKNSTLKDELLKA

Secondary structure (DSSP, 8-state):
--HHHHHHHHHHHHHHHHHHHHHHHHHH-TTEEEEEES-S--TT-SS---S-SEEEEETTS-EEEE---TTSTT-PPP-TT-TTTHHHHT--

Solvent-accessible surface area (backbone atoms only — not comparable to full-atom values): 5605 Å² total; per-residue (Å²): 127,55,76,68,53,52,51,49,56,54,18,55,55,48,36,53,53,52,48,51,55,50,51,56,45,42,78,75,33,87,58,43,66,47,74,38,70,71,31,73,47,64,91,86,65,92,55,67,52,79,78,29,45,30,37,39,36,33,68,89,71,53,72,50,78,35,70,54,68,57,78,45,90,79,78,63,92,78,55,95,80,34,79,80,43,41,82,58,64,74,74,99